Protein AF-A0A2G2EIU4-F1 (afdb_monomer_lite)

Radius of gyration: 18.62 Å; chains: 1; bounding box: 27×32×58 Å

Structure (mmCIF, N/CA/C/O backbone):
data_AF-A0A2G2EIU4-F1
#
_entry.id   AF-A0A2G2EIU4-F1
#
loop_
_atom_site.group_PDB
_atom_site.id
_atom_site.type_symbol
_atom_site.label_atom_id
_atom_site.label_alt_id
_atom_site.label_comp_id
_atom_site.label_asym_id
_atom_site.label_entity_id
_atom_site.label_seq_id
_atom_site.pdbx_PDB_ins_code
_atom_site.Cartn_x
_atom_site.Cartn_y
_atom_site.Cartn_z
_atom_site.occupancy
_atom_site.B_iso_or_equiv
_atom_site.auth_seq_id
_atom_site.auth_comp_id
_atom_site.auth_asym_id
_atom_site.auth_atom_id
_atom_site.pdbx_PDB_model_num
ATOM 1 N N . MET A 1 1 ? 17.013 -22.657 -42.744 1.00 45.88 1 MET A N 1
ATOM 2 C CA . MET A 1 1 ? 17.055 -22.097 -41.377 1.00 45.88 1 MET A CA 1
ATOM 3 C C . MET A 1 1 ? 15.647 -21.628 -41.064 1.00 45.88 1 MET A C 1
ATOM 5 O O . MET A 1 1 ? 15.111 -20.825 -41.819 1.00 45.88 1 MET A O 1
ATOM 9 N N . SER A 1 2 ? 14.989 -22.297 -40.116 1.00 41.50 2 SER A N 1
ATOM 10 C CA . SER A 1 2 ? 13.534 -22.257 -39.943 1.00 41.50 2 SER A CA 1
ATOM 11 C C . SER A 1 2 ? 13.113 -21.085 -39.058 1.00 41.50 2 SER A C 1
ATOM 13 O O . SER A 1 2 ? 13.708 -20.826 -38.019 1.00 41.50 2 SER A O 1
ATOM 15 N N . ARG A 1 3 ? 12.039 -20.403 -39.461 1.00 45.22 3 ARG A N 1
ATOM 16 C CA . ARG A 1 3 ? 11.449 -19.205 -38.835 1.00 45.22 3 ARG A CA 1
ATOM 17 C C . ARG A 1 3 ? 10.915 -19.448 -37.408 1.00 45.22 3 ARG A C 1
ATOM 19 O O . ARG A 1 3 ? 10.507 -18.502 -36.744 1.00 45.22 3 ARG A O 1
ATOM 26 N N . CYS A 1 4 ? 10.924 -20.700 -36.945 1.00 48.56 4 CYS A N 1
ATOM 27 C CA . CYS A 1 4 ? 10.457 -21.114 -35.621 1.00 48.56 4 CYS A CA 1
ATOM 28 C C . CYS A 1 4 ? 11.502 -20.949 -34.506 1.00 48.56 4 CYS A C 1
ATOM 30 O O . CYS A 1 4 ? 11.112 -20.876 -33.348 1.00 48.56 4 CYS A O 1
ATOM 32 N N . GLU A 1 5 ? 12.798 -20.838 -34.818 1.00 41.38 5 GLU A N 1
ATOM 33 C CA . GLU A 1 5 ? 13.835 -20.651 -33.784 1.00 41.38 5 GLU A CA 1
ATOM 34 C C . GLU A 1 5 ? 13.935 -19.192 -33.310 1.00 41.38 5 GLU A C 1
ATOM 36 O O . GLU A 1 5 ? 14.358 -18.928 -32.189 1.00 41.38 5 GLU A O 1
ATOM 41 N N . LEU A 1 6 ? 13.463 -18.236 -34.120 1.00 42.88 6 LEU A N 1
ATOM 42 C CA . LEU A 1 6 ? 13.466 -16.812 -33.766 1.00 42.88 6 LEU A CA 1
ATOM 43 C C . LEU A 1 6 ? 12.354 -16.438 -32.765 1.00 42.88 6 LEU A C 1
ATOM 45 O O . LEU A 1 6 ? 12.451 -15.413 -32.100 1.00 42.88 6 LEU A O 1
ATOM 49 N N . LEU A 1 7 ? 11.298 -17.254 -32.653 1.00 38.59 7 LEU A N 1
ATOM 50 C CA . LEU A 1 7 ? 10.159 -16.986 -31.764 1.00 38.59 7 LEU A CA 1
ATOM 51 C C . LEU A 1 7 ? 10.345 -17.551 -30.351 1.00 38.59 7 LEU A C 1
ATOM 53 O O . LEU A 1 7 ? 9.687 -17.074 -29.432 1.00 38.59 7 LEU A O 1
ATOM 57 N N . LEU A 1 8 ? 11.258 -18.511 -30.150 1.00 38.53 8 LEU A N 1
ATOM 58 C CA . LEU A 1 8 ? 11.569 -18.998 -28.802 1.00 38.53 8 LEU A CA 1
ATOM 59 C C . LEU A 1 8 ? 12.431 -18.007 -28.007 1.00 38.53 8 LEU A C 1
ATOM 61 O O . LEU A 1 8 ? 12.313 -17.957 -26.79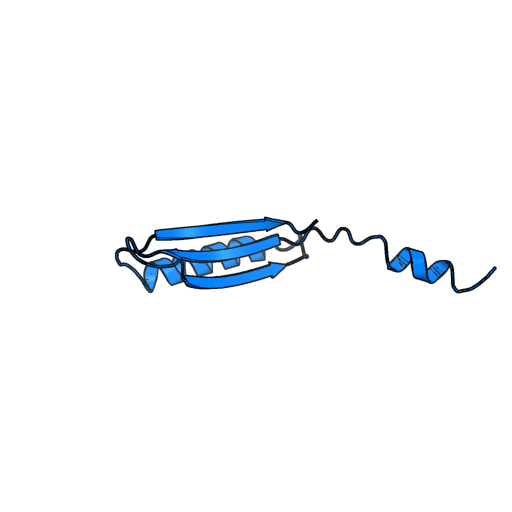2 1.00 38.53 8 LEU A O 1
ATOM 65 N N . ALA A 1 9 ? 13.227 -17.171 -28.682 1.00 37.44 9 ALA A N 1
ATOM 66 C CA . ALA A 1 9 ? 14.048 -16.145 -28.034 1.00 37.44 9 ALA A CA 1
ATOM 67 C C . ALA A 1 9 ? 13.241 -14.943 -27.500 1.00 37.44 9 ALA A C 1
ATOM 69 O O . ALA A 1 9 ? 13.776 -14.147 -26.737 1.00 37.44 9 ALA A O 1
ATOM 70 N N . ILE A 1 10 ? 11.964 -14.807 -27.880 1.00 43.72 10 ILE A N 1
ATOM 71 C CA . ILE A 1 10 ? 11.072 -13.750 -27.365 1.00 43.72 10 ILE A CA 1
ATOM 72 C C . ILE A 1 10 ? 10.285 -14.247 -26.137 1.00 43.72 10 ILE A C 1
ATOM 74 O O . ILE A 1 10 ? 9.734 -13.449 -25.389 1.00 43.72 10 ILE A O 1
ATOM 78 N N . ALA A 1 11 ? 10.261 -15.560 -25.888 1.00 41.09 11 ALA A N 1
ATOM 79 C CA . ALA A 1 11 ? 9.509 -16.168 -24.789 1.00 41.09 11 ALA A CA 1
ATOM 80 C C . ALA A 1 11 ? 10.366 -16.500 -23.551 1.00 41.09 11 ALA A C 1
ATOM 82 O O . ALA A 1 11 ? 9.852 -17.086 -22.603 1.00 41.09 11 ALA A O 1
ATOM 83 N N . THR A 1 12 ? 11.661 -16.167 -23.550 1.00 43.41 12 THR A N 1
ATOM 84 C CA . THR A 1 12 ? 12.607 -16.583 -22.495 1.00 43.41 12 THR A CA 1
ATOM 85 C C . THR A 1 12 ? 13.527 -15.458 -22.017 1.00 43.41 12 THR A C 1
ATOM 87 O O . THR A 1 12 ? 14.693 -15.711 -21.725 1.00 43.41 12 THR A O 1
ATOM 90 N N . ALA A 1 13 ? 13.051 -14.211 -21.990 1.00 41.53 13 ALA A N 1
ATOM 91 C CA . ALA A 1 13 ? 13.851 -13.084 -21.500 1.00 41.53 13 ALA A CA 1
ATOM 92 C 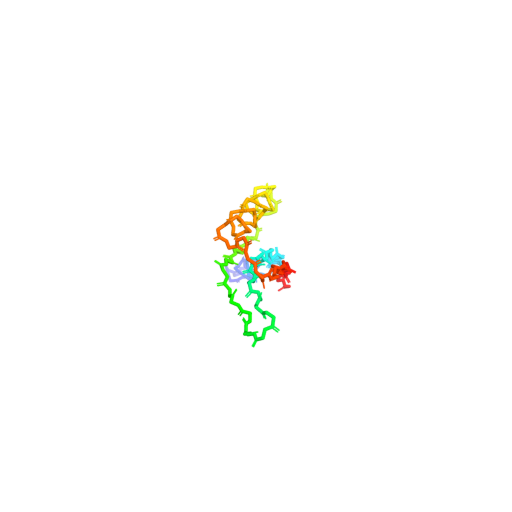C . ALA A 1 13 ? 13.004 -11.901 -20.999 1.00 41.53 13 ALA A C 1
ATOM 94 O O . ALA A 1 13 ? 13.345 -10.748 -21.246 1.00 41.53 13 ALA A O 1
ATOM 95 N N . SER A 1 14 ? 11.912 -12.167 -20.288 1.00 43.06 14 SER A N 1
ATOM 96 C CA . SER A 1 14 ? 11.508 -11.232 -19.245 1.00 43.06 14 SER A CA 1
ATOM 97 C C . SER A 1 14 ? 11.377 -12.023 -17.948 1.00 43.06 14 SER A C 1
ATOM 99 O O . SER A 1 14 ? 10.332 -12.544 -17.576 1.00 43.06 14 SER A O 1
ATOM 101 N N . GLU A 1 15 ? 12.517 -12.178 -17.271 1.00 50.41 15 GLU A N 1
ATOM 102 C CA . GLU A 1 15 ? 12.537 -12.222 -15.807 1.00 50.41 15 GLU A CA 1
ATOM 103 C C . GLU A 1 15 ? 12.021 -10.851 -15.339 1.00 50.41 15 GLU A C 1
ATOM 105 O O . GLU A 1 15 ? 12.784 -9.999 -14.880 1.00 50.41 15 GLU A O 1
ATOM 110 N N . ASP A 1 16 ? 10.739 -10.569 -15.598 1.00 57.25 16 ASP A N 1
ATOM 111 C CA . ASP A 1 16 ? 10.082 -9.356 -15.149 1.00 57.25 16 ASP A CA 1
ATOM 112 C C . ASP A 1 16 ? 9.919 -9.528 -13.647 1.00 57.25 16 ASP A C 1
ATOM 114 O O . ASP A 1 16 ? 8.905 -10.016 -13.137 1.00 57.25 16 ASP A O 1
ATOM 118 N N . ASN A 1 17 ? 10.974 -9.155 -12.926 1.00 66.19 17 ASN A N 1
ATOM 119 C CA . ASN A 1 17 ? 10.851 -8.837 -11.527 1.00 66.19 17 ASN A CA 1
ATOM 120 C C . ASN A 1 17 ? 9.751 -7.763 -11.485 1.00 66.19 17 ASN A C 1
ATOM 122 O O . ASN A 1 17 ? 9.968 -6.655 -11.949 1.00 66.19 17 ASN A O 1
ATOM 126 N N . CYS A 1 18 ? 8.537 -8.062 -11.051 1.00 75.62 18 CYS A N 1
ATOM 127 C CA . CYS A 1 18 ? 7.486 -7.060 -10.921 1.00 75.62 18 CYS A CA 1
ATOM 128 C C . CYS A 1 18 ? 7.342 -6.758 -9.442 1.00 75.62 18 CYS A C 1
ATOM 130 O O . CYS A 1 18 ? 7.250 -7.672 -8.620 1.00 75.62 18 CYS A O 1
ATOM 132 N N . GLU A 1 19 ? 7.301 -5.481 -9.103 1.00 80.94 19 GLU A N 1
ATOM 133 C CA . GLU A 1 19 ? 7.038 -5.034 -7.750 1.00 80.94 19 GLU A CA 1
ATOM 134 C C . GLU A 1 19 ? 5.533 -4.996 -7.532 1.00 80.94 19 GLU A C 1
ATOM 136 O O . GLU A 1 19 ? 4.789 -4.327 -8.253 1.00 80.94 19 GLU A O 1
ATOM 141 N N . ARG A 1 20 ? 5.069 -5.721 -6.520 1.00 85.31 20 ARG A N 1
ATOM 142 C CA . ARG A 1 20 ? 3.696 -5.654 -6.036 1.00 85.31 20 ARG A CA 1
ATOM 143 C C . ARG A 1 20 ? 3.681 -5.004 -4.671 1.00 85.31 20 ARG A C 1
ATOM 145 O O . ARG A 1 20 ? 4.217 -5.574 -3.725 1.00 85.31 20 ARG A O 1
ATOM 152 N N . TYR A 1 21 ? 3.000 -3.872 -4.584 1.00 86.19 21 TYR A N 1
ATOM 153 C CA . TYR A 1 21 ? 2.736 -3.155 -3.349 1.00 86.19 21 TYR A CA 1
ATOM 154 C C . TYR A 1 21 ? 1.310 -3.431 -2.892 1.00 86.19 21 TYR A C 1
ATOM 156 O O . TYR A 1 21 ? 0.367 -3.350 -3.681 1.00 86.19 21 TYR A O 1
ATOM 164 N N . SER A 1 22 ? 1.138 -3.709 -1.606 1.00 88.88 22 SER A N 1
ATOM 165 C CA . SER A 1 22 ? -0.169 -3.955 -1.006 1.00 88.88 22 SER A CA 1
ATOM 166 C C . SER A 1 22 ? -0.309 -3.222 0.324 1.00 88.88 22 SER A C 1
ATOM 168 O O . SER A 1 22 ? 0.623 -3.177 1.130 1.00 88.88 22 SER A O 1
ATOM 170 N N . ILE A 1 23 ? -1.497 -2.669 0.560 1.00 89.94 23 ILE A N 1
ATOM 171 C CA . ILE A 1 23 ? -1.883 -2.005 1.806 1.00 89.94 23 ILE A CA 1
ATOM 172 C C . ILE A 1 23 ? -2.958 -2.841 2.474 1.00 89.94 23 ILE A C 1
ATOM 174 O O . ILE A 1 23 ? -4.069 -2.970 1.952 1.00 89.94 23 ILE A O 1
ATOM 178 N N . TYR A 1 24 ? -2.642 -3.352 3.658 1.00 88.94 24 TYR A N 1
ATOM 179 C CA . TYR A 1 24 ? -3.600 -4.052 4.500 1.00 88.94 24 TYR A CA 1
ATOM 180 C C . TYR A 1 24 ? -3.967 -3.209 5.709 1.00 88.94 24 TYR A C 1
ATOM 182 O O . TYR A 1 24 ? -3.111 -2.565 6.320 1.00 88.94 24 TYR A O 1
ATOM 190 N N . ARG A 1 25 ? -5.241 -3.266 6.086 1.00 86.25 25 ARG A N 1
ATOM 191 C CA . ARG A 1 25 ? -5.751 -2.737 7.344 1.00 86.25 25 ARG A CA 1
ATOM 192 C C . ARG A 1 25 ? -6.042 -3.891 8.285 1.00 86.25 25 ARG A C 1
ATOM 194 O O . ARG A 1 25 ? -6.972 -4.660 8.059 1.00 86.25 25 ARG A O 1
ATOM 201 N N . SER A 1 26 ? -5.286 -3.971 9.368 1.00 83.50 26 SER A N 1
ATOM 202 C CA . SER A 1 26 ? -5.536 -4.905 10.459 1.00 83.50 26 SER A CA 1
ATOM 203 C C . SER A 1 26 ? -6.340 -4.219 11.560 1.00 83.50 26 SER A C 1
ATOM 205 O O . SER A 1 26 ? -6.039 -3.092 11.960 1.00 83.50 26 SER A O 1
ATOM 207 N N . THR A 1 27 ? -7.338 -4.914 12.101 1.00 76.88 27 THR A N 1
ATOM 208 C CA . THR A 1 27 ? -7.965 -4.557 13.384 1.00 76.88 27 THR A CA 1
ATOM 209 C C . THR A 1 27 ? -7.400 -5.447 14.486 1.00 76.88 27 THR A C 1
ATOM 211 O O . THR A 1 27 ? -7.050 -6.594 14.227 1.00 76.88 27 THR A O 1
ATOM 214 N N . ILE A 1 28 ? -7.337 -4.949 15.726 1.00 69.12 28 ILE A N 1
ATOM 215 C CA . ILE A 1 28 ? -6.722 -5.650 16.877 1.00 69.12 28 ILE A CA 1
ATOM 216 C C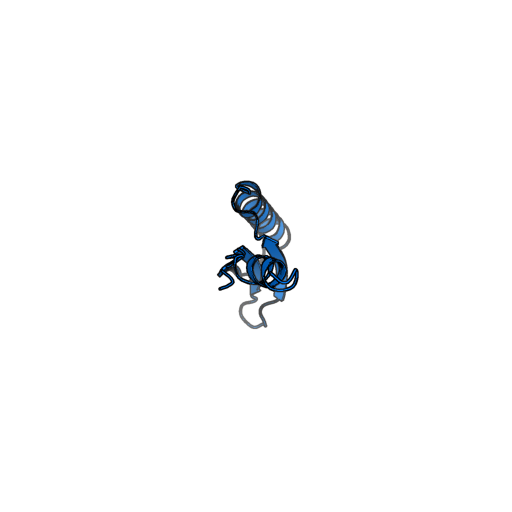 . ILE A 1 28 ? -7.289 -7.073 17.093 1.00 69.12 28 ILE A C 1
ATOM 218 O O . ILE A 1 28 ? -6.593 -7.938 17.616 1.00 69.12 28 ILE A O 1
ATOM 222 N N . PHE A 1 29 ? -8.524 -7.340 16.653 1.00 69.62 29 PHE A N 1
ATOM 223 C CA . PHE A 1 29 ? -9.197 -8.638 16.798 1.00 69.62 29 PHE A CA 1
ATOM 224 C C . PHE A 1 29 ? -9.790 -9.193 15.492 1.00 69.62 29 PHE A C 1
ATOM 226 O O . PHE A 1 29 ? -10.596 -10.123 15.539 1.00 69.62 29 PHE A O 1
ATOM 233 N N . GLY A 1 30 ? -9.449 -8.625 14.334 1.00 69.62 30 GLY A N 1
ATOM 234 C CA . GLY A 1 30 ? -10.056 -9.005 13.056 1.00 69.62 30 GLY A CA 1
ATOM 235 C C . GLY A 1 30 ? -9.054 -9.488 12.018 1.00 69.62 30 GLY A C 1
ATOM 236 O O . GLY A 1 30 ? -7.854 -9.580 12.262 1.00 69.62 30 GLY A O 1
ATOM 237 N N . LYS A 1 31 ? -9.589 -9.845 10.849 1.00 76.88 31 LYS A N 1
ATOM 238 C CA . LYS A 1 31 ? -8.794 -10.233 9.682 1.00 76.88 31 LYS A CA 1
ATOM 239 C C . LYS A 1 31 ? -8.189 -8.991 9.027 1.00 76.88 31 LYS A C 1
ATOM 241 O O . LYS A 1 31 ? -8.706 -7.887 9.190 1.00 76.88 31 LYS A O 1
ATOM 246 N N . ASP A 1 32 ? -7.100 -9.203 8.300 1.00 84.62 32 ASP A N 1
ATOM 247 C CA . ASP A 1 32 ? -6.460 -8.163 7.503 1.00 84.62 32 ASP A CA 1
ATOM 248 C C . ASP A 1 32 ? -7.337 -7.879 6.271 1.00 84.62 32 ASP A C 1
ATOM 250 O O . ASP A 1 32 ? -7.596 -8.779 5.470 1.00 84.62 32 ASP A O 1
ATOM 254 N N . ASP A 1 33 ? -7.802 -6.637 6.130 1.00 86.62 33 ASP A N 1
ATOM 255 C CA . ASP A 1 33 ? -8.569 -6.180 4.970 1.00 86.62 33 ASP A CA 1
ATOM 256 C C . ASP A 1 33 ? -7.612 -5.591 3.928 1.00 86.62 33 ASP A C 1
ATOM 258 O O . ASP A 1 33 ? -6.887 -4.638 4.224 1.00 86.62 33 ASP A O 1
ATOM 262 N N . LEU A 1 34 ? -7.619 -6.120 2.702 1.00 89.69 34 LEU A N 1
ATOM 263 C CA . LEU A 1 34 ? -6.873 -5.528 1.590 1.00 89.69 34 LEU A CA 1
ATOM 264 C C . LEU A 1 34 ? -7.550 -4.219 1.164 1.00 89.69 34 LEU A C 1
ATOM 266 O O . LEU A 1 34 ? -8.684 -4.229 0.686 1.00 89.69 34 LEU A O 1
ATOM 270 N N . LEU A 1 35 ? -6.855 -3.095 1.328 1.00 89.94 35 LEU A N 1
ATOM 271 C CA . LEU A 1 35 ? -7.352 -1.775 0.934 1.00 89.94 35 LEU A CA 1
ATOM 272 C C . LEU A 1 35 ? -6.904 -1.380 -0.471 1.00 89.94 35 LEU A C 1
ATOM 274 O O . LEU A 1 35 ? -7.610 -0.650 -1.169 1.00 89.94 35 LEU A O 1
ATOM 278 N N . TRP A 1 36 ? -5.706 -1.802 -0.867 1.00 91.31 36 TRP A N 1
ATOM 279 C CA . TRP A 1 36 ? -5.127 -1.433 -2.150 1.00 91.31 36 TRP A CA 1
ATOM 280 C C . TRP A 1 36 ? -3.997 -2.376 -2.536 1.00 91.31 36 TRP A C 1
ATOM 282 O O . TRP A 1 36 ? -3.224 -2.797 -1.678 1.00 91.31 36 TRP A O 1
ATOM 292 N N . GLU A 1 37 ? -3.904 -2.674 -3.825 1.00 91.31 37 GLU A N 1
ATOM 293 C CA . GLU A 1 37 ? -2.833 -3.457 -4.426 1.00 91.31 37 GLU A CA 1
ATOM 294 C C . GLU A 1 37 ? -2.518 -2.882 -5.806 1.00 91.31 37 GLU A C 1
ATOM 296 O O . GLU A 1 37 ? -3.429 -2.589 -6.583 1.00 91.31 37 GLU A O 1
ATOM 301 N N . GLU A 1 38 ? -1.235 -2.736 -6.113 1.00 86.31 38 GLU A N 1
ATOM 302 C CA . GLU A 1 38 ? -0.762 -2.398 -7.451 1.00 86.31 38 GLU A CA 1
ATOM 303 C C . GLU A 1 38 ? 0.482 -3.231 -7.756 1.00 86.31 38 GLU A C 1
ATOM 305 O O . GLU A 1 38 ? 1.334 -3.432 -6.892 1.00 86.31 38 GLU A O 1
ATOM 310 N N . THR A 1 39 ? 0.565 -3.753 -8.979 1.00 85.81 39 THR A N 1
ATOM 311 C CA . THR A 1 39 ? 1.740 -4.471 -9.482 1.00 85.81 39 THR A CA 1
ATOM 312 C C . THR A 1 39 ? 2.286 -3.716 -10.686 1.00 85.81 39 THR A C 1
ATOM 314 O O . THR A 1 39 ? 1.524 -3.410 -11.603 1.00 85.81 39 THR A O 1
ATOM 317 N N . SER A 1 40 ? 3.585 -3.437 -10.695 1.00 79.94 40 SER A N 1
ATOM 318 C CA . SER A 1 40 ? 4.286 -2.833 -11.826 1.00 79.94 40 SER A CA 1
ATOM 319 C C . SER A 1 40 ? 5.538 -3.632 -12.142 1.00 79.94 40 SER A C 1
ATOM 321 O O . SER A 1 40 ? 6.282 -4.003 -11.243 1.00 79.94 40 SER A O 1
ATOM 323 N N . CYS A 1 41 ? 5.789 -3.852 -13.424 1.00 77.81 41 CYS A N 1
ATOM 324 C CA . CYS A 1 41 ? 7.057 -4.393 -13.919 1.00 77.81 41 CYS A CA 1
ATOM 325 C C . CYS A 1 41 ? 7.947 -3.275 -14.498 1.00 77.81 41 CYS A C 1
ATOM 327 O O . CYS A 1 41 ? 8.998 -3.535 -15.072 1.00 77.81 41 CYS A O 1
ATOM 329 N N .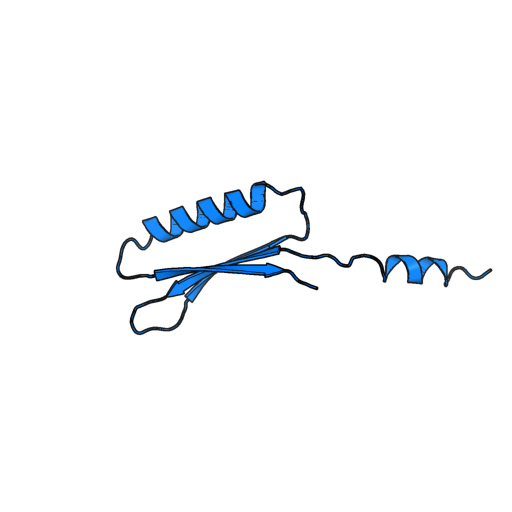 ASP A 1 42 ? 7.497 -2.021 -14.376 1.00 75.25 42 ASP A N 1
ATOM 330 C CA . ASP A 1 42 ? 8.193 -0.833 -14.857 1.00 75.25 42 ASP A CA 1
ATOM 331 C C . ASP A 1 42 ? 9.006 -0.192 -13.719 1.00 75.25 42 ASP A C 1
ATOM 333 O O . ASP A 1 42 ? 8.460 0.506 -12.856 1.00 75.25 42 ASP A O 1
ATOM 337 N N . TYR A 1 43 ? 10.316 -0.452 -13.722 1.00 63.94 43 TYR A N 1
ATOM 338 C CA . TYR A 1 43 ? 11.286 0.031 -12.730 1.00 63.94 43 TYR A CA 1
ATOM 339 C C . TYR A 1 43 ? 11.671 1.503 -12.871 1.00 63.94 43 TYR A C 1
ATOM 341 O O . TYR A 1 43 ? 12.243 2.068 -11.941 1.00 63.94 43 TYR A O 1
ATOM 349 N N . ASP A 1 44 ? 11.322 2.159 -13.982 1.00 63.84 44 ASP A N 1
ATOM 350 C CA . ASP A 1 44 ? 11.480 3.616 -14.098 1.00 63.84 44 ASP A CA 1
ATOM 351 C C . ASP A 1 44 ? 10.423 4.368 -13.263 1.00 63.84 44 ASP A C 1
ATOM 353 O O . ASP A 1 44 ? 10.416 5.602 -13.168 1.00 63.84 44 ASP A O 1
ATOM 357 N N . SER A 1 45 ? 9.518 3.638 -12.603 1.00 60.22 45 SER A N 1
ATOM 358 C CA . SER A 1 45 ? 8.452 4.201 -11.793 1.00 60.22 45 SER A CA 1
ATOM 359 C C . SER A 1 45 ? 8.883 4.499 -10.350 1.00 60.22 45 SER A C 1
ATOM 361 O O . SER A 1 45 ? 8.318 3.982 -9.393 1.00 60.22 45 SER A O 1
ATOM 363 N N . VAL A 1 46 ? 9.729 5.524 -10.168 1.00 61.38 46 VAL A N 1
ATOM 364 C CA . VAL A 1 46 ? 9.767 6.318 -8.905 1.00 61.38 46 VAL A CA 1
ATOM 365 C C . VAL A 1 46 ? 8.337 6.643 -8.425 1.00 61.38 46 VAL A C 1
ATOM 367 O O . VAL A 1 46 ? 8.027 6.695 -7.238 1.00 61.38 46 VAL A O 1
ATOM 370 N N . ARG A 1 47 ? 7.419 6.750 -9.387 1.00 74.50 47 ARG A N 1
ATOM 371 C CA . ARG A 1 47 ? 5.996 6.968 -9.185 1.00 74.50 47 ARG A CA 1
ATOM 372 C C . ARG A 1 47 ? 5.253 5.853 -8.434 1.00 74.50 47 ARG A C 1
ATOM 374 O O . ARG A 1 47 ? 4.189 6.160 -7.910 1.00 74.50 47 ARG A O 1
ATOM 381 N N . LEU A 1 48 ? 5.677 4.585 -8.449 1.00 79.12 48 LEU A N 1
ATOM 382 C CA . LEU A 1 48 ? 4.912 3.505 -7.799 1.00 79.12 48 LEU A CA 1
ATOM 383 C C . LEU A 1 48 ? 5.044 3.578 -6.277 1.00 79.12 48 LEU A C 1
ATOM 385 O O . LEU A 1 48 ? 4.030 3.597 -5.582 1.00 79.12 48 LEU A O 1
ATOM 389 N N . GLU A 1 49 ? 6.270 3.717 -5.771 1.00 82.44 49 GLU A N 1
ATOM 390 C CA . GLU A 1 49 ? 6.532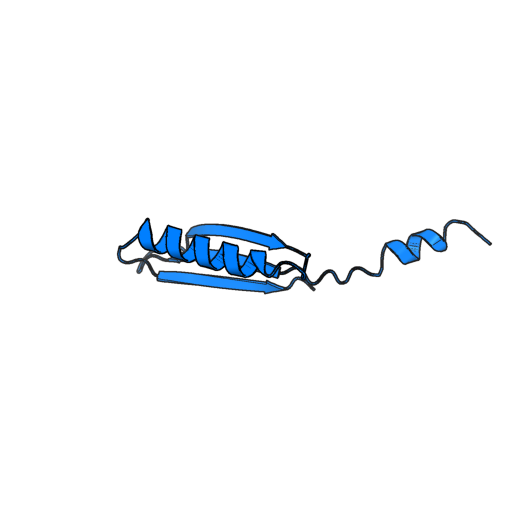 3.927 -4.345 1.00 82.44 49 GLU A CA 1
ATOM 391 C C . GLU A 1 49 ? 5.902 5.244 -3.850 1.00 82.44 49 GLU A C 1
ATOM 393 O O . GLU A 1 49 ? 5.312 5.294 -2.770 1.00 82.44 49 GLU A O 1
ATOM 398 N N . GLU A 1 50 ? 5.962 6.315 -4.651 1.00 85.31 50 GLU A N 1
ATOM 399 C CA . GLU A 1 50 ? 5.293 7.586 -4.337 1.00 85.31 50 GLU A CA 1
ATOM 400 C C . GLU A 1 50 ? 3.770 7.426 -4.245 1.00 85.31 50 GLU A C 1
ATOM 402 O O . GLU A 1 50 ? 3.178 7.802 -3.231 1.00 85.31 50 GLU A O 1
ATOM 407 N N . ARG A 1 51 ? 3.131 6.796 -5.245 1.00 85.25 51 ARG A N 1
ATOM 408 C CA . ARG A 1 51 ? 1.692 6.479 -5.204 1.00 85.25 51 ARG A CA 1
ATOM 409 C C . ARG A 1 51 ? 1.353 5.626 -3.991 1.00 85.25 51 ARG A C 1
ATOM 411 O O . ARG A 1 51 ? 0.333 5.857 -3.347 1.00 85.25 51 ARG A O 1
ATOM 418 N N . PHE A 1 52 ? 2.200 4.657 -3.658 1.00 87.94 52 PHE A N 1
ATOM 419 C CA . PHE A 1 52 ? 2.008 3.816 -2.488 1.00 87.94 52 PHE A CA 1
ATOM 420 C C . PHE A 1 52 ? 2.015 4.640 -1.192 1.00 87.94 52 PHE A C 1
ATOM 422 O O . PHE A 1 52 ? 1.094 4.512 -0.383 1.00 87.94 52 PHE A O 1
ATOM 429 N N . LYS A 1 53 ? 2.985 5.545 -1.015 1.00 88.00 53 LYS A N 1
ATOM 430 C CA . LYS A 1 53 ? 3.045 6.458 0.141 1.00 88.00 53 LYS A CA 1
ATOM 431 C C . LYS A 1 53 ? 1.823 7.372 0.216 1.00 88.00 53 LYS A C 1
ATOM 433 O O . LYS A 1 53 ? 1.256 7.540 1.297 1.00 88.00 53 LYS A O 1
ATOM 438 N N . GLU A 1 54 ? 1.373 7.912 -0.916 1.00 90.75 54 GLU A N 1
ATOM 439 C CA . GLU A 1 54 ? 0.145 8.713 -0.991 1.00 90.75 54 GLU A CA 1
ATOM 440 C C . GLU A 1 54 ? -1.088 7.902 -0.574 1.00 90.75 54 GLU A C 1
ATOM 442 O O . GLU A 1 54 ? -1.913 8.376 0.210 1.00 90.75 54 GLU A O 1
ATOM 447 N N . LYS A 1 55 ? -1.208 6.654 -1.048 1.00 91.38 55 LYS A N 1
ATOM 448 C CA . LYS A 1 55 ? -2.299 5.751 -0.661 1.00 91.38 55 LYS A CA 1
ATOM 449 C C . LYS A 1 55 ? -2.239 5.386 0.816 1.00 91.38 55 LYS A C 1
ATOM 451 O O . LYS A 1 55 ? -3.284 5.356 1.464 1.00 91.38 55 LYS A O 1
ATOM 456 N N . MET A 1 56 ? -1.047 5.167 1.363 1.00 87.81 56 MET A N 1
ATOM 457 C CA . MET A 1 56 ? -0.864 4.892 2.785 1.00 87.81 56 MET A CA 1
ATOM 458 C C . MET A 1 56 ? -1.334 6.065 3.646 1.00 87.81 56 MET A C 1
ATOM 460 O O . MET A 1 56 ? -2.104 5.869 4.588 1.00 87.81 56 MET A O 1
ATOM 464 N N . ALA A 1 57 ? -0.930 7.289 3.294 1.00 89.81 57 ALA A N 1
ATOM 465 C CA . ALA A 1 57 ? -1.363 8.502 3.981 1.00 89.81 57 ALA A CA 1
ATOM 466 C C . ALA A 1 57 ? -2.884 8.693 3.880 1.00 89.81 57 ALA A C 1
ATOM 468 O O . ALA A 1 57 ? -3.538 8.936 4.893 1.00 89.81 57 ALA A O 1
ATOM 469 N N . TYR A 1 58 ? -3.453 8.501 2.686 1.00 90.56 58 TYR A N 1
ATOM 470 C CA . TYR A 1 58 ? -4.895 8.587 2.459 1.00 90.56 58 TYR A CA 1
ATOM 471 C C . TYR A 1 58 ? -5.683 7.614 3.341 1.00 90.56 58 TYR A C 1
ATOM 473 O O . TYR A 1 58 ? -6.638 8.019 3.998 1.00 90.56 58 TYR A O 1
ATOM 481 N N . TYR A 1 59 ? -5.292 6.337 3.391 1.00 88.19 59 TYR A N 1
ATOM 482 C CA . TYR A 1 59 ? -6.010 5.363 4.211 1.00 88.19 59 TYR A CA 1
ATOM 483 C C . TYR A 1 59 ? -5.803 5.588 5.704 1.00 88.19 59 TYR A C 1
ATOM 485 O O . TYR A 1 59 ? -6.756 5.420 6.460 1.00 88.19 59 TYR A O 1
ATOM 493 N N . THR A 1 60 ? -4.609 6.024 6.112 1.00 86.12 60 THR A N 1
ATOM 494 C CA . THR A 1 60 ? -4.321 6.392 7.505 1.00 86.12 60 THR A CA 1
ATOM 495 C C . THR A 1 60 ? -5.222 7.530 7.980 1.00 86.12 60 THR A C 1
ATOM 497 O O . THR A 1 60 ? -5.761 7.452 9.082 1.00 86.12 60 THR A O 1
ATOM 500 N N . ASP A 1 61 ? -5.431 8.551 7.145 1.00 88.44 61 ASP A N 1
ATOM 501 C CA . ASP A 1 61 ? -6.347 9.661 7.434 1.00 88.44 61 ASP A CA 1
ATOM 502 C C . ASP A 1 61 ? -7.816 9.202 7.435 1.00 88.44 61 ASP A C 1
ATOM 504 O O . ASP A 1 61 ? -8.558 9.451 8.390 1.00 88.44 61 ASP A O 1
ATOM 508 N N . LEU A 1 62 ? -8.215 8.435 6.411 1.00 85.69 62 LEU A N 1
ATOM 509 C CA . LEU A 1 62 ? -9.578 7.923 6.255 1.00 85.69 62 LEU A CA 1
ATOM 510 C C . LEU A 1 62 ? -10.009 7.019 7.420 1.00 85.69 62 LEU A C 1
ATOM 512 O O . LEU A 1 62 ? -11.165 7.081 7.844 1.00 85.69 62 LEU A O 1
ATOM 516 N N . TYR A 1 63 ? -9.105 6.187 7.950 1.00 82.31 63 TYR A N 1
ATOM 517 C CA . TYR A 1 63 ? -9.357 5.384 9.149 1.00 82.31 63 TYR A CA 1
ATOM 518 C C . TYR A 1 63 ? -8.376 5.720 10.276 1.00 82.31 63 TYR A C 1
ATOM 520 O O . TYR A 1 63 ? -7.596 4.879 10.725 1.00 82.31 63 TYR A O 1
ATOM 528 N N . SER A 1 64 ? -8.495 6.940 10.796 1.00 71.38 64 SER A N 1
ATOM 529 C CA . SER A 1 64 ? -7.733 7.507 11.924 1.00 71.38 64 SER A CA 1
ATOM 530 C C . SER A 1 64 ? -7.955 6.835 13.304 1.00 71.38 64 SER A C 1
ATOM 532 O O . SER A 1 64 ? -7.676 7.426 14.346 1.00 71.38 64 SER A O 1
ATOM 534 N N . GLY A 1 65 ? -8.462 5.595 13.339 1.00 72.62 65 GLY A N 1
ATOM 535 C CA . GLY A 1 65 ? -8.799 4.829 14.551 1.00 72.62 65 GLY A CA 1
ATOM 536 C C . GLY A 1 65 ? -7.796 3.724 14.922 1.00 72.62 65 GLY A C 1
ATOM 537 O O . GLY A 1 65 ? -6.640 3.752 14.520 1.00 72.62 65 GLY A O 1
ATOM 538 N N . SER A 1 66 ? -8.250 2.721 15.690 1.00 68.06 66 SER A N 1
ATOM 539 C CA . SER A 1 66 ? -7.472 1.582 16.235 1.00 68.06 66 SER A CA 1
ATOM 540 C C . SER A 1 66 ? -6.984 0.552 15.196 1.00 68.06 66 SER A C 1
ATOM 542 O O . SER A 1 66 ? -7.015 -0.656 15.448 1.00 68.06 66 SER A O 1
ATOM 544 N N . TYR A 1 67 ? -6.576 1.011 14.018 1.00 73.31 67 TYR A N 1
ATOM 545 C CA . TYR A 1 67 ? -6.110 0.171 12.924 1.00 73.31 67 TYR A CA 1
ATOM 546 C C . TYR A 1 67 ? -4.585 0.173 12.852 1.00 73.31 67 TYR A C 1
ATOM 548 O O . TYR A 1 67 ? -3.932 1.176 13.130 1.00 73.31 67 TYR A O 1
ATOM 556 N N . VAL A 1 68 ? -4.024 -0.965 12.452 1.00 74.25 68 VAL A N 1
ATOM 557 C CA . VAL A 1 68 ? -2.605 -1.096 12.115 1.00 74.25 68 VAL A CA 1
ATOM 558 C C . VAL A 1 68 ? -2.515 -1.306 10.612 1.00 74.25 68 VAL A C 1
ATOM 560 O O . VAL A 1 68 ? -3.150 -2.216 10.081 1.00 74.25 68 VAL A O 1
ATOM 563 N N . TYR A 1 69 ? -1.738 -0.469 9.931 1.00 78.50 69 TYR A N 1
ATOM 564 C CA . TYR A 1 69 ? -1.486 -0.613 8.501 1.00 78.50 69 TYR A CA 1
ATOM 565 C C . TYR A 1 69 ? -0.224 -1.431 8.282 1.00 78.50 69 TYR A C 1
ATOM 567 O O . TYR A 1 69 ? 0.800 -1.178 8.918 1.00 78.50 69 TYR A O 1
ATOM 575 N N . LYS A 1 70 ? -0.306 -2.421 7.394 1.00 76.44 70 LYS A N 1
ATOM 576 C CA . LYS A 1 70 ? 0.847 -3.223 6.985 1.00 76.44 70 LYS A CA 1
ATOM 577 C C . LYS A 1 70 ? 1.138 -2.968 5.518 1.00 76.44 70 LYS A C 1
ATOM 579 O O . LYS A 1 70 ? 0.266 -3.142 4.665 1.00 76.44 70 LYS A O 1
ATOM 584 N N . GLU A 1 71 ? 2.374 -2.576 5.261 1.00 76.31 71 GLU A N 1
ATOM 585 C CA . GLU A 1 71 ? 2.973 -2.583 3.936 1.00 76.31 71 GLU A CA 1
ATOM 586 C C . GLU A 1 71 ? 3.424 -4.001 3.596 1.00 76.31 71 GLU A C 1
ATOM 588 O O . GLU A 1 71 ? 4.028 -4.688 4.425 1.00 76.31 71 GLU A O 1
ATOM 593 N N . HIS A 1 72 ? 3.142 -4.432 2.371 1.00 74.88 72 HIS A N 1
ATOM 594 C CA . HIS A 1 72 ? 3.731 -5.638 1.814 1.00 74.88 72 HIS A CA 1
ATOM 595 C C . HIS A 1 72 ? 4.232 -5.335 0.406 1.00 74.88 72 HIS A C 1
ATOM 597 O O . HIS A 1 72 ? 3.437 -4.983 -0.465 1.00 74.88 72 HIS A O 1
ATOM 603 N N . VAL A 1 73 ? 5.541 -5.483 0.205 1.00 73.75 73 VAL A N 1
ATOM 604 C CA . VAL A 1 73 ? 6.177 -5.430 -1.112 1.00 73.75 73 VAL A CA 1
ATOM 605 C C . VAL A 1 73 ? 6.661 -6.830 -1.466 1.00 73.75 73 VAL A C 1
ATOM 607 O O . VAL A 1 73 ? 7.425 -7.432 -0.711 1.00 73.75 73 VAL A O 1
ATOM 610 N N . THR A 1 74 ? 6.195 -7.367 -2.592 1.00 73.38 74 THR A N 1
ATOM 611 C CA . THR A 1 74 ? 6.663 -8.653 -3.131 1.00 73.38 74 THR A CA 1
ATOM 612 C C . THR A 1 74 ? 7.222 -8.459 -4.528 1.00 73.38 74 THR A C 1
ATOM 614 O O . THR A 1 74 ? 6.635 -7.728 -5.320 1.00 73.38 74 THR A O 1
ATOM 617 N N . TYR A 1 75 ? 8.331 -9.131 -4.823 1.00 67.06 75 TYR A N 1
ATOM 618 C CA . TYR A 1 75 ? 8.939 -9.167 -6.149 1.00 67.06 75 TYR A CA 1
ATOM 619 C C . TYR A 1 75 ? 8.547 -10.497 -6.801 1.00 67.06 75 TYR A C 1
ATOM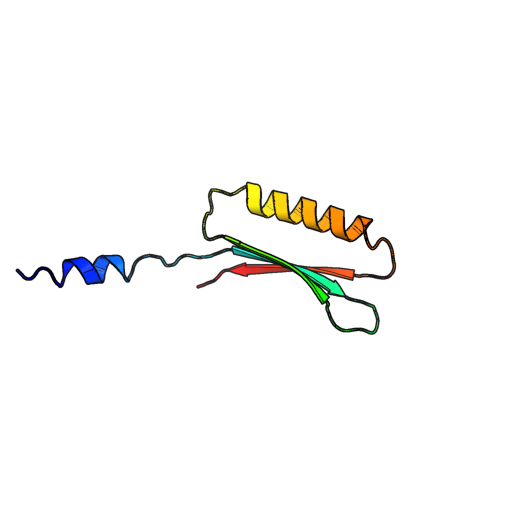 621 O O . TYR A 1 75 ? 8.752 -11.550 -6.187 1.00 67.06 75 TYR A O 1
ATOM 629 N N . SER A 1 76 ? 7.933 -10.479 -7.988 1.00 62.06 76 SER A N 1
ATOM 630 C CA . SER A 1 76 ? 7.770 -11.719 -8.762 1.00 62.06 76 SER A CA 1
ATOM 631 C C . SER A 1 76 ? 9.132 -12.194 -9.266 1.00 62.06 76 SER A C 1
ATOM 633 O O . SER A 1 76 ? 9.966 -11.365 -9.601 1.00 62.06 76 SER A O 1
ATOM 635 N N . GLN A 1 77 ? 9.362 -13.508 -9.260 1.00 50.47 77 GLN A N 1
ATOM 636 C CA . GLN A 1 77 ? 10.530 -14.150 -9.878 1.00 50.47 77 GLN A CA 1
ATOM 637 C C . GLN A 1 77 ? 10.182 -14.619 -11.286 1.00 50.47 77 GLN A C 1
ATOM 639 O O . GLN A 1 77 ? 9.011 -15.034 -11.468 1.00 50.47 77 GLN A O 1
#

Sequence (77 aa):
MSRCELLLAIATASEDNCERYSIYRSTIFGKDDLLWEETSCDYDSVRLEERFKEKMAYYTDLYSGSYVYKEHVTYSQ

Secondary structure (DSSP, 8-state):
--TTHHHHTTSS------EEEEEEEEETTSPPEEEEEEEE--TT-HHHHHHHHHHHHHHHHHT-SSEEEEEEEEE--

pLDDT: mean 71.93, std 16.89, range [37.44, 91.38]

Foldseek 3Di:
DDPVVVVVVVVPPPPLFKKKKWKWKDAPPDDTDTPDIDIGSDPVPPVVVVVNVVVVVVVCVVPVDRIDIDIDIHTRD